Protein AF-A0A7Y5R3C1-F1 (afdb_monomer)

Mean predicted aligned error: 4.21 Å

Foldseek 3Di:
DPPLVVLVVLLVVLQVQLVVCVVVVVLVSSLVSLQSNLVSDDPLCSLPSLCVNLVSCVVVVVLVSSLVSLQSNLVSDQLQVSLVSLQVSLVSCVVVPVLVSSLVSLVSSCVSPVDPVSVVVSVCSVVVVD

Radius of gyration: 17.19 Å; Cα contacts (8 Å, |Δi|>4): 158; chains: 1; bounding box: 37×33×47 Å

Solvent-accessible surface area (backbone atoms only — not comparable to full-atom values): 6502 Å² total; per-residue (Å²): 136,62,69,66,60,52,36,54,52,49,26,53,51,23,49,52,48,15,54,52,24,49,77,70,66,40,54,68,62,16,39,52,25,33,52,57,19,24,73,45,42,55,87,76,48,32,24,62,45,25,48,58,44,14,54,52,24,51,76,70,67,38,57,71,59,14,50,54,25,40,51,51,22,27,73,53,42,57,44,68,57,19,15,54,44,27,36,53,49,14,54,54,29,46,78,71,70,37,53,70,60,13,49,56,24,38,50,56,8,38,76,42,35,79,44,68,70,56,50,53,53,47,49,37,62,74,70,65,72,120

Secondary structure (DSSP, 8-state):
--HHHHHHHHHHHHHHHHHHHHHTT-HHHHHHHHHHHHHTS-TTTTTTHHHHHHHHHHHTT-HHHHHHHHHHHHHHS-HHHHHHHHHHHHHHHHHTT-HHHHHHHHHHHHHH---HHHHHHHHHHHHT--

pLDDT: mean 93.84, std 9.75, range [47.16, 98.81]

Sequence (130 aa):
MDNNQNAIQNRQKYFWLGKKLEEENALLEAVEAYITYSEHLSESDQHIPHQWIADIFDNLGELEKSLIYLEKYAIGCSSPVAAEVYKKIGDKYLTISQTEKAILYYEKAIENNNSIGIKKKLEELKTGLL

Nearest PDB structures (foldseek):
  4wnd-assembly1_A  TM=5.957E-01  e=3.345E-02  Homo sapiens
  5a7d-assembly4_D  TM=7.166E-01  e=1.126E-01  Drosophila melanogaster
  2ho1-assembly1_A  TM=5.305E-01  e=2.017E-02  Pseudomonas aeruginosa PAO1
  4a1s-assembly1_B  TM=7.302E-01  e=2.287E-01  Drosophila melanogaster
  7dkh-assembly2_E  TM=5.967E-01  e=2.287E-01  Saccharomyces cerevisiae S288C

Structure (mmCIF, N/CA/C/O backbone):
data_AF-A0A7Y5R3C1-F1
#
_entry.id   AF-A0A7Y5R3C1-F1
#
loop_
_atom_site.group_PDB
_atom_site.id
_atom_site.type_symbol
_atom_site.label_atom_id
_atom_site.label_alt_id
_atom_site.label_comp_id
_atom_site.label_asym_id
_atom_site.label_entity_id
_atom_site.label_seq_id
_atom_site.pdbx_PDB_ins_code
_atom_site.Cartn_x
_atom_site.Cartn_y
_atom_site.Cartn_z
_atom_site.occupancy
_atom_site.B_iso_or_equiv
_atom_site.auth_seq_id
_atom_site.auth_comp_id
_atom_site.auth_asym_id
_atom_site.auth_atom_id
_atom_site.pdbx_PDB_model_num
ATOM 1 N N . MET A 1 1 ? 21.429 19.136 -24.865 1.00 47.16 1 MET A N 1
ATOM 2 C CA . MET A 1 1 ? 20.000 19.316 -24.506 1.00 47.16 1 MET A CA 1
ATOM 3 C C . MET A 1 1 ? 19.368 17.944 -24.224 1.00 47.16 1 MET A C 1
ATOM 5 O O . MET A 1 1 ? 18.197 17.735 -24.496 1.00 47.16 1 MET A O 1
ATOM 9 N N . ASP A 1 2 ? 20.127 17.015 -23.626 1.00 55.47 2 ASP A N 1
ATOM 10 C CA . ASP A 1 2 ? 19.883 15.569 -23.795 1.00 55.47 2 ASP A CA 1
ATOM 11 C C . ASP A 1 2 ? 19.319 14.850 -22.567 1.00 55.47 2 ASP A C 1
ATOM 13 O O . ASP A 1 2 ? 18.844 13.724 -22.671 1.00 55.47 2 ASP A O 1
ATOM 17 N N . ASN A 1 3 ? 19.334 15.480 -21.390 1.00 58.69 3 ASN A N 1
ATOM 18 C CA . ASN A 1 3 ? 18.998 14.764 -20.157 1.00 58.69 3 ASN A CA 1
ATOM 19 C C . ASN A 1 3 ? 17.485 14.512 -20.005 1.00 58.69 3 ASN A C 1
ATOM 21 O O . ASN A 1 3 ? 17.063 13.468 -19.520 1.00 58.69 3 ASN A O 1
ATOM 25 N N . ASN A 1 4 ? 16.654 15.447 -20.481 1.00 60.12 4 ASN A N 1
ATOM 26 C CA . ASN A 1 4 ? 15.200 15.369 -20.316 1.00 60.12 4 ASN A CA 1
ATOM 27 C C . ASN A 1 4 ? 14.545 14.385 -21.308 1.00 60.12 4 ASN A C 1
ATOM 29 O O . ASN A 1 4 ? 13.604 13.675 -20.968 1.00 60.12 4 ASN A O 1
ATOM 33 N N . GLN A 1 5 ? 15.080 14.281 -22.530 1.00 61.78 5 GLN A N 1
ATOM 34 C CA . GLN A 1 5 ? 14.576 13.345 -23.540 1.00 61.78 5 GLN A CA 1
ATOM 35 C C . GLN A 1 5 ? 14.899 11.887 -23.174 1.00 61.78 5 GLN A C 1
ATOM 37 O O . GLN A 1 5 ? 14.034 11.022 -23.311 1.00 61.78 5 GLN A O 1
ATOM 42 N N . ASN A 1 6 ? 16.090 11.633 -22.618 1.00 72.06 6 ASN A N 1
ATOM 43 C CA . ASN A 1 6 ? 16.478 10.313 -22.114 1.00 72.06 6 ASN A CA 1
ATOM 44 C C . ASN A 1 6 ? 15.639 9.885 -20.900 1.00 72.06 6 ASN A C 1
ATOM 46 O O . ASN A 1 6 ? 15.208 8.735 -20.835 1.00 72.06 6 ASN A O 1
ATOM 50 N N . ALA A 1 7 ? 15.342 10.806 -19.976 1.00 71.62 7 ALA A N 1
ATOM 51 C CA . ALA A 1 7 ? 14.482 10.522 -18.826 1.00 71.62 7 ALA A CA 1
ATOM 52 C C . ALA A 1 7 ? 13.054 10.130 -19.252 1.00 71.62 7 ALA A C 1
ATOM 54 O O . ALA A 1 7 ? 12.527 9.116 -18.795 1.00 71.62 7 ALA A O 1
ATOM 55 N N . ILE A 1 8 ? 12.453 10.871 -20.193 1.00 78.31 8 ILE A N 1
ATOM 56 C CA . ILE A 1 8 ? 11.109 10.572 -20.721 1.00 78.31 8 ILE A CA 1
ATOM 57 C C . ILE A 1 8 ? 11.083 9.223 -21.455 1.00 78.31 8 ILE A C 1
ATOM 59 O O . ILE A 1 8 ? 10.154 8.434 -21.260 1.00 78.31 8 ILE A O 1
ATOM 63 N N . GLN A 1 9 ? 12.093 8.935 -22.280 1.00 82.19 9 GLN A N 1
ATOM 64 C CA . GLN A 1 9 ? 12.190 7.663 -23.002 1.00 82.19 9 GLN A CA 1
ATOM 65 C C . GLN A 1 9 ? 12.367 6.477 -22.048 1.00 82.19 9 GLN A C 1
ATOM 67 O O . GLN A 1 9 ? 11.671 5.470 -22.191 1.00 82.19 9 GLN A O 1
ATOM 72 N N . ASN A 1 10 ? 13.235 6.604 -21.041 1.00 83.31 10 ASN A N 1
ATOM 73 C CA . ASN A 1 10 ? 13.438 5.560 -20.037 1.00 83.31 10 ASN A CA 1
ATOM 74 C C . ASN A 1 10 ? 12.174 5.321 -19.210 1.00 83.31 10 ASN A C 1
ATOM 76 O O . ASN A 1 10 ? 11.774 4.171 -19.037 1.00 83.31 10 ASN A O 1
ATOM 80 N N . ARG A 1 11 ? 11.493 6.389 -18.778 1.00 89.00 11 ARG A N 1
ATOM 81 C CA . ARG A 1 11 ? 10.196 6.301 -18.099 1.00 89.00 11 ARG A CA 1
ATOM 82 C C . ARG A 1 11 ? 9.210 5.448 -18.910 1.00 89.00 11 ARG A C 1
ATOM 84 O O . ARG A 1 11 ? 8.658 4.477 -18.401 1.00 89.00 11 ARG A O 1
ATOM 91 N N . GLN A 1 12 ? 8.986 5.787 -20.178 1.00 91.00 12 GLN A N 1
ATOM 92 C CA . GLN A 1 12 ? 8.038 5.044 -21.018 1.00 91.00 12 GLN A CA 1
ATOM 93 C C . GLN A 1 12 ? 8.475 3.590 -21.221 1.00 91.00 12 GLN A C 1
ATOM 95 O O . GLN A 1 12 ? 7.654 2.682 -21.113 1.00 91.00 12 GLN A O 1
ATOM 100 N N . LYS A 1 13 ? 9.769 3.362 -21.464 1.00 95.00 13 LYS A N 1
ATOM 101 C CA . LYS A 1 13 ? 10.342 2.025 -21.639 1.00 95.00 13 LYS A CA 1
ATOM 102 C C . LYS A 1 13 ? 10.047 1.117 -20.443 1.00 95.00 13 LYS A C 1
ATOM 104 O O . LYS A 1 13 ? 9.548 0.014 -20.645 1.00 95.00 13 LYS A O 1
ATOM 109 N N . TYR A 1 14 ? 10.341 1.563 -19.221 1.00 96.75 14 TYR A N 1
ATOM 110 C CA . TYR A 1 14 ? 10.171 0.730 -18.026 1.00 96.75 14 TYR A CA 1
ATOM 111 C C . TYR A 1 14 ? 8.704 0.534 -17.637 1.00 96.75 14 TYR A C 1
ATOM 113 O O . TYR A 1 14 ? 8.340 -0.554 -17.198 1.00 96.75 14 TYR A O 1
ATOM 121 N N . PHE A 1 15 ? 7.840 1.523 -17.889 1.00 97.12 15 PHE A N 1
ATOM 122 C CA . PHE A 1 15 ? 6.394 1.347 -17.737 1.00 97.12 15 PHE A CA 1
ATOM 123 C C . PHE A 1 15 ? 5.862 0.202 -18.612 1.00 97.12 15 PHE A C 1
ATOM 125 O O . PHE A 1 15 ? 5.192 -0.705 -18.115 1.00 97.12 15 PHE A O 1
ATOM 132 N N . TRP A 1 16 ? 6.189 0.225 -19.909 1.00 97.75 16 TRP A N 1
ATOM 133 C CA . TRP A 1 16 ? 5.733 -0.800 -20.848 1.00 97.75 16 TRP A CA 1
ATOM 134 C C . TRP A 1 16 ? 6.391 -2.155 -20.602 1.00 97.75 16 TRP A C 1
ATOM 136 O O . TRP A 1 16 ? 5.729 -3.178 -20.753 1.00 97.75 16 TRP A O 1
ATOM 146 N N . LEU A 1 17 ? 7.658 -2.173 -20.178 1.00 98.12 17 LEU A N 1
ATOM 147 C CA . LEU A 1 17 ? 8.327 -3.404 -19.766 1.00 98.12 17 LEU A CA 1
ATOM 148 C C . LEU A 1 17 ? 7.595 -4.063 -18.591 1.00 98.12 17 LEU A C 1
ATOM 150 O O . LEU A 1 17 ? 7.260 -5.238 -18.688 1.00 98.12 17 LEU A O 1
ATOM 154 N N . GLY A 1 18 ? 7.288 -3.310 -17.530 1.00 98.19 18 GLY A 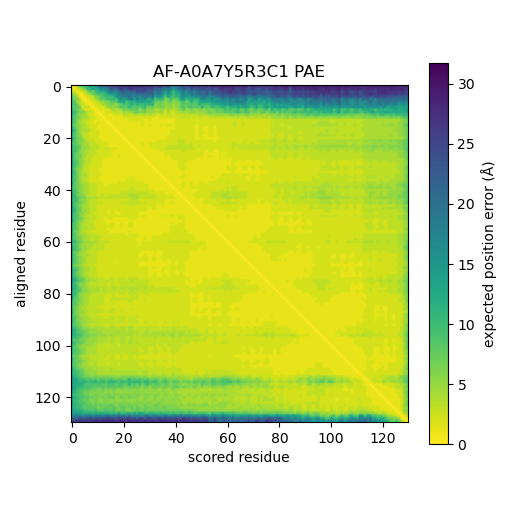N 1
ATOM 155 C CA . GLY A 1 18 ? 6.554 -3.843 -16.381 1.00 98.19 18 GLY A CA 1
ATOM 156 C C . GLY A 1 18 ? 5.180 -4.384 -16.773 1.00 98.19 18 GLY A C 1
ATOM 157 O O . GLY A 1 18 ? 4.819 -5.487 -16.379 1.00 98.19 18 GLY A O 1
ATOM 158 N N . LYS A 1 19 ? 4.441 -3.659 -17.628 1.00 98.12 19 LYS A N 1
ATOM 159 C CA . LYS A 1 19 ? 3.123 -4.109 -18.105 1.00 98.12 19 LYS A CA 1
ATOM 160 C C . LYS A 1 19 ? 3.188 -5.397 -18.918 1.00 98.12 19 LYS A C 1
ATOM 162 O O . LYS A 1 19 ? 2.391 -6.297 -18.685 1.00 98.12 19 LYS A O 1
ATOM 167 N N . LYS A 1 20 ? 4.168 -5.511 -19.811 1.00 98.44 20 LYS A N 1
ATOM 168 C CA . LYS A 1 20 ? 4.402 -6.739 -20.570 1.00 98.44 20 LYS A CA 1
ATOM 169 C C . LYS A 1 20 ? 4.754 -7.917 -19.650 1.00 98.44 20 LYS A C 1
ATOM 171 O O . LYS A 1 20 ? 4.254 -9.016 -19.847 1.00 98.44 20 LYS A O 1
ATOM 176 N N . LEU A 1 21 ? 5.591 -7.691 -18.638 1.00 98.56 21 LEU A N 1
ATOM 177 C CA . LEU A 1 21 ? 5.978 -8.730 -17.680 1.00 98.56 21 LEU A CA 1
ATOM 178 C C . LEU A 1 21 ? 4.796 -9.181 -16.805 1.00 98.56 21 LEU A C 1
ATOM 180 O O . LEU A 1 21 ? 4.674 -10.373 -16.542 1.00 98.56 21 LEU A O 1
ATOM 184 N N . GLU A 1 22 ? 3.887 -8.274 -16.416 1.00 97.31 22 GLU A N 1
ATOM 185 C CA . GLU A 1 22 ? 2.611 -8.652 -15.781 1.00 97.31 22 GLU A CA 1
ATOM 186 C C . GLU A 1 22 ? 1.776 -9.570 -16.694 1.00 97.31 22 GLU A C 1
ATOM 188 O O . GLU A 1 22 ? 1.280 -10.597 -16.232 1.00 97.31 22 GLU A O 1
ATOM 193 N N . GLU A 1 23 ? 1.644 -9.237 -17.985 1.00 97.38 23 GLU A N 1
ATOM 194 C CA . GLU A 1 23 ? 0.915 -10.059 -18.969 1.00 97.3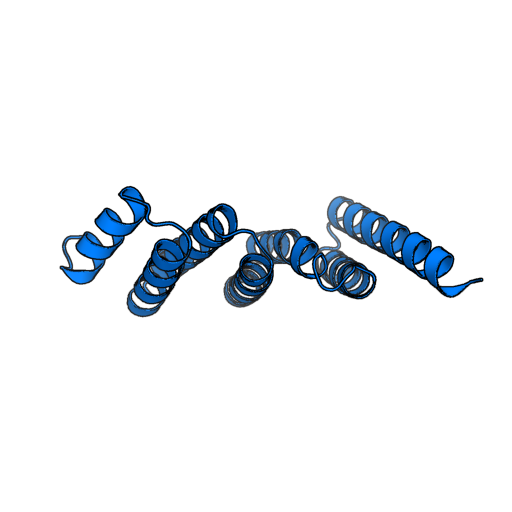8 23 GLU A CA 1
ATOM 195 C C . GLU A 1 23 ? 1.542 -11.452 -19.145 1.00 97.38 23 GLU A C 1
ATOM 197 O O . GLU A 1 23 ? 0.833 -12.444 -19.314 1.00 97.38 23 GLU A O 1
ATOM 202 N N . GLU A 1 24 ? 2.870 -11.535 -19.066 1.00 97.94 24 GLU A N 1
ATOM 203 C CA . GLU A 1 24 ? 3.643 -12.782 -19.112 1.00 97.94 24 GLU A CA 1
ATOM 204 C C . GLU A 1 24 ? 3.691 -13.512 -17.752 1.00 97.94 24 GLU A C 1
ATOM 206 O O . GLU A 1 24 ? 4.291 -14.583 -17.649 1.00 97.94 24 GLU A O 1
ATOM 211 N N . ASN A 1 25 ? 3.047 -12.967 -16.712 1.00 96.81 25 ASN A N 1
ATOM 212 C CA . ASN A 1 25 ? 3.068 -13.459 -15.329 1.00 96.81 25 ASN A CA 1
ATOM 213 C C . ASN A 1 25 ? 4.486 -13.547 -14.710 1.00 96.81 25 ASN A C 1
ATOM 215 O O . ASN A 1 25 ? 4.712 -14.266 -13.735 1.00 96.81 25 ASN A O 1
ATOM 219 N N . ALA A 1 26 ? 5.441 -12.783 -15.244 1.00 98.31 26 ALA A N 1
ATOM 220 C CA . ALA A 1 26 ? 6.785 -12.580 -14.705 1.00 98.31 26 ALA A CA 1
ATOM 221 C C . ALA A 1 26 ? 6.748 -11.477 -13.630 1.00 98.31 26 ALA A C 1
ATOM 223 O O . ALA A 1 26 ? 7.204 -10.348 -13.818 1.00 98.31 26 ALA A O 1
ATOM 224 N N . LEU A 1 27 ? 6.075 -11.782 -12.516 1.00 98.06 27 LEU A N 1
ATOM 225 C CA . LEU A 1 27 ? 5.637 -10.782 -11.540 1.00 98.06 27 LEU A CA 1
ATOM 226 C C . LEU A 1 27 ? 6.789 -10.089 -10.797 1.00 98.06 27 LEU A C 1
ATOM 228 O O . LEU A 1 27 ? 6.692 -8.896 -10.516 1.00 98.06 27 LEU A O 1
ATOM 232 N N . LEU A 1 28 ? 7.877 -10.793 -10.475 1.00 98.12 28 LEU A N 1
ATOM 233 C CA . LEU A 1 28 ? 9.006 -10.184 -9.759 1.00 98.12 28 LEU A CA 1
ATOM 234 C C . LEU A 1 28 ? 9.819 -9.272 -10.682 1.00 98.12 28 LEU A C 1
ATOM 236 O O . LEU A 1 28 ? 10.197 -8.170 -10.291 1.00 98.12 28 LEU A O 1
ATOM 240 N N . GLU A 1 29 ? 9.999 -9.682 -11.930 1.00 98.50 29 GLU A N 1
ATOM 241 C CA . GLU A 1 29 ? 10.619 -8.880 -12.976 1.00 98.50 29 GLU A CA 1
ATOM 242 C C . GLU A 1 29 ? 9.764 -7.640 -13.290 1.00 98.50 29 GLU A C 1
ATOM 244 O O . GLU A 1 29 ? 10.296 -6.551 -13.520 1.00 98.50 29 GLU A O 1
ATOM 249 N N . ALA A 1 30 ? 8.431 -7.765 -13.250 1.00 98.62 30 ALA A N 1
ATOM 250 C CA . ALA A 1 30 ? 7.528 -6.623 -13.367 1.00 98.62 30 ALA A CA 1
ATOM 251 C C . ALA A 1 30 ? 7.735 -5.620 -12.220 1.00 98.62 30 ALA A C 1
ATOM 253 O O . ALA A 1 30 ? 7.792 -4.412 -12.464 1.00 98.62 30 ALA A O 1
ATOM 254 N N . VAL A 1 31 ? 7.915 -6.101 -10.982 1.00 98.62 31 VAL A N 1
ATOM 255 C CA . VAL A 1 31 ? 8.249 -5.247 -9.828 1.00 98.62 31 VAL A CA 1
ATOM 256 C C . VAL A 1 31 ? 9.566 -4.508 -10.052 1.00 98.62 31 VAL A C 1
ATOM 258 O O . VAL A 1 31 ? 9.609 -3.295 -9.842 1.00 98.62 31 VAL A O 1
ATOM 261 N N . GLU A 1 32 ? 10.615 -5.187 -10.519 1.00 98.44 32 GLU A N 1
ATOM 262 C CA . GLU A 1 32 ? 11.897 -4.544 -10.842 1.00 98.44 32 GLU A CA 1
ATOM 263 C C . GLU A 1 32 ? 11.720 -3.438 -11.890 1.00 98.44 32 GLU A C 1
ATOM 265 O O . GLU A 1 32 ? 12.175 -2.309 -11.689 1.00 98.44 32 GLU A O 1
ATOM 270 N N . ALA A 1 33 ? 10.976 -3.712 -12.965 1.00 98.31 33 ALA A N 1
ATOM 271 C CA . ALA A 1 33 ? 10.680 -2.718 -13.990 1.00 98.31 33 ALA A CA 1
ATOM 272 C C . ALA A 1 33 ? 9.902 -1.513 -13.432 1.00 98.31 33 ALA A C 1
ATOM 274 O O . ALA A 1 33 ? 10.194 -0.374 -13.804 1.00 98.31 33 ALA A O 1
ATOM 275 N N . TYR A 1 34 ? 8.951 -1.720 -12.516 1.00 98.50 34 TYR A N 1
ATOM 276 C CA . TYR A 1 34 ? 8.212 -0.625 -11.880 1.00 98.50 34 TYR A CA 1
ATOM 277 C C . TYR A 1 34 ? 9.041 0.191 -10.888 1.00 98.50 34 TYR A C 1
ATOM 279 O O . TYR A 1 34 ? 8.838 1.404 -10.794 1.00 98.50 34 TYR A O 1
ATOM 287 N N . ILE A 1 35 ? 9.999 -0.429 -10.199 1.00 98.06 35 ILE A N 1
ATOM 288 C CA . ILE A 1 35 ? 10.973 0.289 -9.368 1.00 98.06 35 ILE A CA 1
ATOM 289 C C . ILE A 1 35 ? 11.852 1.169 -10.257 1.00 98.06 35 ILE A C 1
ATOM 291 O O . ILE A 1 35 ? 11.952 2.370 -10.019 1.00 98.06 35 ILE A O 1
ATOM 295 N N . THR A 1 36 ? 12.406 0.630 -11.344 1.00 96.69 36 THR A N 1
ATOM 296 C CA . THR A 1 36 ? 13.210 1.448 -12.264 1.00 96.69 36 THR A CA 1
ATOM 297 C C . THR A 1 36 ? 12.370 2.531 -12.945 1.00 96.69 36 THR A C 1
ATOM 299 O O . THR A 1 36 ? 12.844 3.648 -13.145 1.00 96.69 36 THR A O 1
ATOM 302 N N . TYR A 1 37 ? 11.102 2.255 -13.269 1.00 96.56 37 TYR A N 1
ATOM 303 C CA . TYR A 1 37 ? 10.162 3.272 -13.749 1.00 96.56 37 TYR A CA 1
ATOM 304 C C . TYR A 1 37 ? 10.004 4.409 -12.733 1.00 96.56 37 TYR A C 1
ATOM 306 O O . TYR A 1 37 ? 10.116 5.569 -13.124 1.00 96.56 37 TYR A O 1
ATOM 314 N N . SER A 1 38 ? 9.811 4.085 -11.449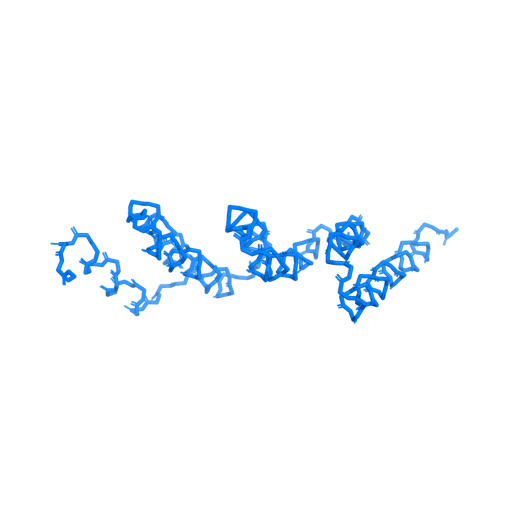 1.00 95.94 38 SER A N 1
ATOM 315 C CA . SER A 1 38 ? 9.717 5.049 -10.344 1.00 95.94 38 SER A CA 1
ATOM 316 C C . SER A 1 38 ? 10.930 5.976 -10.264 1.00 95.94 38 SER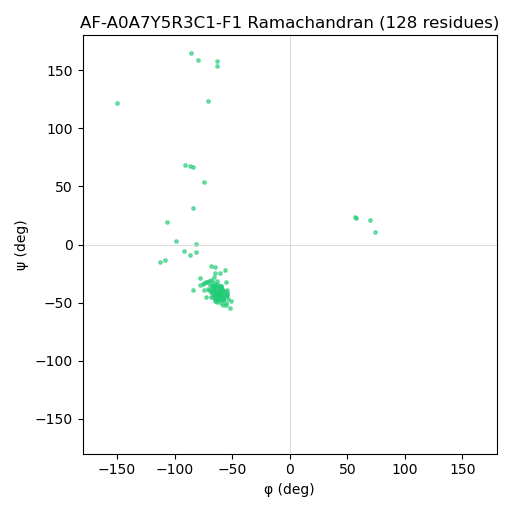 A C 1
ATOM 318 O O . SER A 1 38 ? 10.760 7.179 -10.099 1.00 95.94 38 SER A O 1
ATOM 320 N N . GLU A 1 39 ? 12.144 5.445 -10.410 1.00 94.19 39 GLU A N 1
ATOM 321 C CA . GLU A 1 39 ? 13.398 6.219 -10.355 1.00 94.19 39 GLU A CA 1
ATOM 322 C C . GLU A 1 39 ? 13.539 7.243 -11.494 1.00 94.19 39 GLU A C 1
ATOM 324 O O . GLU A 1 39 ? 14.321 8.186 -11.393 1.00 94.19 39 GLU A O 1
ATOM 329 N N . HIS A 1 40 ? 12.781 7.071 -12.581 1.00 93.25 40 HIS A N 1
ATOM 330 C CA . HIS A 1 40 ? 12.757 7.987 -13.725 1.00 93.25 40 HIS A CA 1
ATOM 331 C C . HIS A 1 40 ? 11.570 8.965 -13.693 1.00 93.25 40 HIS A C 1
ATOM 333 O O . HIS A 1 40 ? 11.380 9.730 -14.644 1.00 93.25 40 HIS A O 1
ATOM 339 N N . LEU A 1 41 ? 10.748 8.934 -12.640 1.00 92.44 41 LEU A N 1
ATOM 340 C CA . LEU A 1 41 ? 9.681 9.907 -12.409 1.00 92.44 41 LEU A CA 1
ATOM 341 C C . LEU A 1 41 ? 10.207 11.143 -11.672 1.00 92.44 41 LEU A C 1
ATOM 343 O O . LEU A 1 41 ? 11.290 11.137 -11.092 1.00 92.44 41 LEU A O 1
ATOM 347 N N . SER A 1 42 ? 9.422 12.223 -11.687 1.00 92.94 42 SER A N 1
ATOM 348 C CA . SER A 1 42 ? 9.649 13.337 -10.768 1.00 92.94 42 SER A CA 1
ATOM 349 C C . SER A 1 42 ? 9.455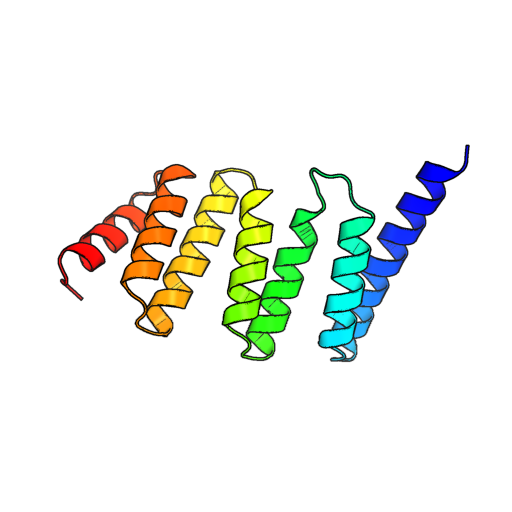 12.878 -9.322 1.00 92.94 42 SER A C 1
ATOM 351 O O . SER A 1 42 ? 8.719 11.929 -9.049 1.00 92.94 42 SER A O 1
ATOM 353 N N . GLU A 1 43 ? 10.046 13.604 -8.373 1.00 92.06 43 GLU A N 1
ATOM 354 C CA . GLU A 1 43 ? 9.882 13.319 -6.940 1.00 92.06 43 GLU A CA 1
ATOM 355 C C . GLU A 1 43 ? 8.409 13.300 -6.501 1.00 92.06 43 GLU A C 1
ATOM 357 O O . GLU A 1 43 ? 8.037 12.518 -5.628 1.00 92.06 43 GLU A O 1
ATOM 362 N N . SER A 1 44 ? 7.561 14.118 -7.139 1.00 93.44 44 SER A N 1
ATOM 363 C CA . SER A 1 44 ? 6.113 14.133 -6.903 1.00 93.44 44 SER A CA 1
ATOM 364 C C . SER A 1 44 ? 5.422 12.844 -7.339 1.00 93.44 44 SER A C 1
ATOM 366 O O . SER A 1 44 ? 4.408 12.477 -6.758 1.00 93.44 44 SER A O 1
ATOM 368 N N . ASP A 1 45 ? 5.965 12.143 -8.334 1.00 95.12 45 ASP A N 1
ATOM 369 C CA . ASP A 1 45 ? 5.276 11.075 -9.060 1.00 95.12 45 ASP A CA 1
ATOM 370 C C . ASP A 1 45 ? 5.892 9.696 -8.791 1.00 95.12 45 ASP A C 1
ATOM 372 O O . ASP A 1 45 ? 5.246 8.682 -9.046 1.00 95.12 45 ASP A O 1
ATOM 376 N N . GLN A 1 46 ? 7.101 9.622 -8.221 1.00 96.25 46 GLN A N 1
ATOM 377 C CA . GLN A 1 46 ? 7.788 8.359 -7.907 1.00 96.25 46 GLN A CA 1
ATOM 378 C C . GLN A 1 46 ? 6.966 7.421 -7.001 1.00 96.25 46 GLN A C 1
ATOM 380 O O . GLN A 1 46 ? 7.148 6.211 -7.003 1.00 96.25 46 GLN A O 1
ATOM 385 N N . HIS A 1 47 ? 6.004 7.943 -6.240 1.00 97.56 47 HIS A N 1
ATOM 386 C CA . HIS A 1 47 ? 5.121 7.109 -5.427 1.00 97.56 47 HIS A CA 1
ATOM 387 C C . HIS A 1 47 ? 4.156 6.261 -6.278 1.00 97.56 47 HIS A C 1
ATOM 389 O O . HIS A 1 47 ? 3.823 5.149 -5.881 1.00 97.56 47 HIS A O 1
ATOM 395 N N . ILE A 1 48 ? 3.741 6.732 -7.461 1.00 97.31 48 ILE A N 1
ATOM 396 C CA . ILE A 1 48 ? 2.669 6.138 -8.285 1.00 97.31 48 ILE A CA 1
ATOM 397 C C . ILE A 1 48 ? 2.840 4.626 -8.525 1.00 97.31 48 ILE A C 1
ATOM 399 O O . ILE A 1 48 ? 1.882 3.884 -8.302 1.00 97.31 48 ILE A O 1
ATOM 403 N N . PRO A 1 49 ? 4.022 4.118 -8.929 1.00 98.25 49 PRO A N 1
ATOM 404 C CA . PRO A 1 49 ? 4.177 2.704 -9.280 1.00 98.25 49 PRO A CA 1
ATOM 405 C C . PRO A 1 49 ? 4.045 1.769 -8.077 1.00 98.25 49 PRO A C 1
ATOM 407 O O . PRO A 1 49 ? 3.796 0.577 -8.241 1.00 98.25 49 PRO A O 1
ATOM 410 N N . HIS A 1 50 ? 4.191 2.300 -6.861 1.00 98.69 50 HIS A N 1
ATOM 411 C CA . HIS A 1 50 ? 4.146 1.511 -5.640 1.00 98.69 50 HIS A CA 1
ATOM 412 C C . HIS A 1 50 ? 2.761 0.893 -5.406 1.00 98.69 50 HIS A C 1
ATOM 414 O O . HIS A 1 50 ? 2.679 -0.170 -4.798 1.00 98.69 50 HIS A O 1
ATOM 420 N N . GLN A 1 51 ? 1.688 1.477 -5.954 1.00 98.44 51 GLN A N 1
ATOM 421 C CA . GLN A 1 51 ? 0.373 0.836 -5.943 1.00 98.44 51 GLN A CA 1
ATOM 422 C C . GLN A 1 51 ? 0.376 -0.479 -6.741 1.00 98.44 51 GLN A C 1
ATOM 424 O O . GLN A 1 51 ? -0.088 -1.495 -6.232 1.00 98.44 51 GLN A O 1
ATOM 429 N N . TRP A 1 52 ? 0.936 -0.485 -7.956 1.00 98.56 52 TRP A N 1
ATOM 430 C CA . TRP A 1 52 ? 1.003 -1.695 -8.788 1.00 98.56 52 TRP A CA 1
ATOM 431 C C . TRP A 1 52 ? 1.896 -2.759 -8.157 1.00 98.56 52 TRP A C 1
ATOM 433 O O . TRP A 1 52 ? 1.540 -3.932 -8.127 1.00 98.56 52 TRP A O 1
ATOM 443 N N . ILE A 1 53 ? 3.027 -2.343 -7.580 1.00 98.81 53 ILE A N 1
ATOM 444 C CA . ILE A 1 53 ? 3.930 -3.254 -6.871 1.00 98.81 53 ILE A CA 1
ATOM 445 C C . ILE A 1 53 ? 3.226 -3.894 -5.665 1.00 98.81 53 ILE A C 1
ATOM 447 O O . ILE A 1 53 ? 3.368 -5.094 -5.431 1.00 98.81 53 ILE A O 1
ATOM 451 N N . ALA A 1 54 ? 2.444 -3.120 -4.908 1.00 98.69 54 ALA A N 1
ATOM 452 C CA . ALA A 1 54 ? 1.664 -3.661 -3.803 1.00 98.69 54 ALA A CA 1
ATOM 453 C C . ALA A 1 54 ? 0.623 -4.688 -4.267 1.00 98.69 54 ALA A C 1
ATOM 455 O O . ALA A 1 54 ? 0.507 -5.748 -3.654 1.00 98.69 54 ALA A O 1
ATOM 456 N N . ASP A 1 55 ? -0.092 -4.404 -5.357 1.00 98.38 55 ASP A N 1
ATOM 457 C CA . ASP A 1 55 ? -1.079 -5.329 -5.920 1.00 98.38 55 ASP A CA 1
ATOM 458 C C . ASP A 1 55 ? -0.410 -6.621 -6.444 1.00 98.38 55 ASP A C 1
ATOM 460 O O . ASP A 1 55 ? -0.946 -7.714 -6.263 1.00 98.38 55 ASP A O 1
ATOM 464 N N . ILE A 1 56 ? 0.808 -6.541 -6.996 1.00 98.69 56 ILE A N 1
ATOM 465 C CA . ILE A 1 56 ? 1.604 -7.730 -7.346 1.00 98.69 56 ILE A CA 1
ATOM 466 C C . ILE A 1 56 ? 1.943 -8.558 -6.100 1.00 98.69 56 ILE A C 1
ATOM 468 O O . ILE A 1 56 ? 1.765 -9.776 -6.102 1.00 98.69 56 ILE A O 1
ATOM 472 N N . PHE A 1 57 ? 2.416 -7.929 -5.023 1.00 98.75 57 PHE A N 1
ATOM 473 C CA . PHE A 1 57 ? 2.723 -8.661 -3.792 1.00 98.75 57 PHE A CA 1
ATOM 474 C C . PHE A 1 57 ? 1.475 -9.237 -3.118 1.00 98.75 57 PHE A C 1
ATOM 476 O O . PHE A 1 57 ? 1.555 -10.325 -2.552 1.00 98.75 57 PHE A O 1
ATOM 483 N N . ASP A 1 58 ? 0.323 -8.575 -3.234 1.00 97.88 58 ASP A N 1
ATOM 484 C CA . ASP A 1 58 ? -0.965 -9.153 -2.842 1.00 97.88 58 ASP A CA 1
ATOM 485 C C . ASP A 1 58 ? -1.260 -10.436 -3.628 1.00 97.88 58 ASP A C 1
ATOM 487 O O . ASP A 1 58 ? -1.591 -11.456 -3.021 1.00 97.88 58 ASP A O 1
ATOM 491 N N . ASN A 1 59 ? -1.070 -10.420 -4.951 1.00 97.19 59 ASN A N 1
ATOM 492 C CA . ASN A 1 59 ? -1.271 -11.596 -5.806 1.00 97.19 59 ASN A CA 1
ATOM 493 C C . ASN A 1 59 ? -0.308 -12.745 -5.471 1.00 97.19 59 ASN A C 1
ATOM 495 O O . ASN A 1 59 ? -0.666 -13.913 -5.608 1.00 97.19 59 ASN A O 1
ATOM 499 N N . LEU A 1 60 ? 0.901 -12.421 -5.009 1.00 97.75 60 LEU A N 1
ATOM 500 C CA . LEU A 1 60 ? 1.905 -13.392 -4.570 1.00 97.75 60 LEU A CA 1
ATOM 501 C C . LEU A 1 60 ? 1.688 -13.893 -3.129 1.00 97.75 60 LEU A C 1
ATOM 503 O O . LEU A 1 60 ? 2.409 -14.784 -2.687 1.00 97.75 60 LEU A O 1
ATOM 507 N N . GLY A 1 61 ? 0.728 -13.337 -2.379 1.00 96.94 61 GLY A N 1
ATOM 508 C CA . GLY A 1 61 ? 0.522 -13.654 -0.958 1.00 96.94 61 GLY A CA 1
ATOM 509 C C . GLY A 1 61 ? 1.571 -13.048 -0.014 1.00 96.94 61 GLY A C 1
ATOM 510 O O . GLY A 1 61 ? 1.611 -13.368 1.174 1.00 96.94 61 GLY A O 1
ATOM 511 N N . GLU A 1 62 ? 2.406 -12.141 -0.514 1.00 98.25 62 GLU A N 1
ATOM 512 C CA . GLU A 1 62 ? 3.511 -11.495 0.196 1.00 98.25 62 GLU A CA 1
ATOM 513 C C . GLU A 1 62 ? 3.014 -10.246 0.943 1.00 98.25 62 GLU A C 1
ATOM 515 O O . GLU A 1 62 ? 3.348 -9.101 0.615 1.00 98.25 62 GLU A O 1
ATOM 520 N N . LEU A 1 63 ? 2.183 -10.470 1.965 1.00 96.94 63 LEU A N 1
ATOM 521 C CA . LEU A 1 63 ? 1.460 -9.413 2.677 1.00 96.94 63 LEU A CA 1
ATOM 522 C C . LEU A 1 63 ? 2.372 -8.300 3.219 1.00 96.94 63 LEU A C 1
ATOM 524 O O . LEU A 1 63 ? 2.054 -7.122 3.072 1.00 96.94 63 LEU A O 1
ATOM 528 N N . GLU A 1 64 ? 3.504 -8.650 3.831 1.00 97.44 64 GLU A N 1
ATOM 529 C CA . GLU A 1 64 ? 4.428 -7.664 4.408 1.00 97.44 64 GLU A CA 1
ATOM 530 C C . GLU A 1 64 ? 5.010 -6.725 3.346 1.00 97.44 64 GLU A C 1
ATOM 532 O O . GLU A 1 64 ? 5.064 -5.512 3.553 1.00 97.44 64 GLU A O 1
ATOM 537 N N . LYS A 1 65 ? 5.383 -7.260 2.178 1.00 98.44 65 LYS A N 1
ATOM 538 C CA . LYS A 1 65 ? 5.888 -6.447 1.066 1.00 98.44 65 LYS A CA 1
ATOM 539 C C . LYS A 1 65 ? 4.786 -5.554 0.513 1.00 98.44 65 LYS A C 1
ATOM 541 O O . LYS A 1 65 ? 5.013 -4.360 0.341 1.00 98.44 65 LYS A O 1
ATOM 546 N N . SER A 1 66 ? 3.584 -6.091 0.310 1.00 98.69 66 SER A N 1
ATOM 547 C CA . SER A 1 66 ? 2.426 -5.298 -0.119 1.00 98.69 66 SER A CA 1
ATOM 548 C C . SER A 1 66 ? 2.174 -4.100 0.803 1.00 98.69 66 SER A C 1
ATOM 550 O O . SER A 1 66 ? 2.066 -2.968 0.331 1.00 98.69 66 SER A O 1
ATOM 552 N N . LEU A 1 67 ? 2.182 -4.317 2.123 1.00 98.69 67 LEU A N 1
ATOM 553 C CA . LEU A 1 67 ? 2.004 -3.257 3.120 1.00 98.69 67 LEU A CA 1
ATOM 554 C C . LEU A 1 67 ? 3.068 -2.153 2.999 1.00 98.69 67 LEU A C 1
ATOM 556 O O . LEU A 1 67 ? 2.717 -0.973 3.032 1.00 98.69 67 LEU A O 1
ATOM 560 N N . ILE A 1 68 ? 4.339 -2.518 2.794 1.00 98.50 68 ILE A N 1
ATOM 561 C CA . ILE A 1 68 ? 5.438 -1.556 2.591 1.00 98.50 68 ILE A CA 1
ATOM 562 C C . ILE A 1 68 ? 5.182 -0.682 1.355 1.00 98.50 68 ILE A C 1
ATOM 564 O O . ILE A 1 68 ? 5.354 0.537 1.405 1.00 98.50 68 ILE A O 1
ATOM 568 N N . TYR A 1 69 ? 4.774 -1.284 0.236 1.00 98.75 69 TYR A N 1
ATOM 569 C CA . TYR A 1 69 ? 4.547 -0.542 -1.005 1.00 98.75 69 TYR A CA 1
ATOM 570 C C . TYR A 1 69 ? 3.255 0.290 -0.969 1.00 98.75 69 TYR A C 1
ATOM 572 O O . TYR A 1 69 ? 3.254 1.410 -1.479 1.00 98.75 69 TYR A O 1
ATOM 580 N N . LEU A 1 70 ? 2.201 -0.166 -0.284 1.00 98.81 70 LEU A N 1
ATOM 581 C CA . LEU A 1 70 ? 1.023 0.670 -0.020 1.00 98.81 70 LEU A CA 1
ATOM 582 C C . LEU A 1 70 ? 1.376 1.905 0.813 1.00 98.81 70 LEU A C 1
ATOM 584 O O . LEU A 1 70 ? 0.882 2.989 0.514 1.00 98.81 70 LEU A O 1
ATOM 588 N N . GLU A 1 71 ? 2.235 1.778 1.828 1.00 98.50 71 GLU A N 1
ATOM 589 C CA . GLU A 1 71 ? 2.645 2.932 2.639 1.00 98.50 71 GLU A CA 1
ATOM 590 C C . GLU A 1 71 ? 3.460 3.935 1.810 1.00 98.50 71 GLU A C 1
ATOM 592 O O . GLU A 1 71 ? 3.172 5.132 1.834 1.00 98.50 71 GLU A O 1
ATOM 597 N N . LYS A 1 72 ? 4.402 3.457 0.987 1.00 98.31 72 LYS A N 1
ATOM 598 C CA . LYS A 1 72 ? 5.146 4.314 0.048 1.00 98.31 72 LYS A CA 1
ATOM 599 C C . LYS A 1 72 ? 4.231 5.027 -0.953 1.00 98.31 72 LYS A C 1
ATOM 601 O O . LYS A 1 72 ? 4.455 6.200 -1.245 1.00 98.31 72 LYS A O 1
ATOM 606 N N . TYR A 1 73 ? 3.195 4.349 -1.448 1.00 98.69 73 TYR A N 1
ATOM 607 C CA . TYR A 1 73 ? 2.186 4.964 -2.310 1.00 98.69 73 TYR A CA 1
ATOM 608 C C . TYR A 1 73 ? 1.403 6.057 -1.565 1.00 98.69 73 TYR A C 1
ATOM 610 O O . TYR A 1 73 ? 1.290 7.178 -2.062 1.00 98.69 73 TYR A O 1
ATOM 618 N N . ALA A 1 74 ? 0.926 5.769 -0.348 1.00 98.50 74 ALA A N 1
ATOM 619 C CA . ALA A 1 74 ? 0.138 6.703 0.459 1.00 98.50 74 ALA A CA 1
ATOM 620 C C . ALA A 1 74 ? 0.884 8.009 0.771 1.00 98.50 74 ALA A C 1
ATOM 622 O O . ALA A 1 74 ? 0.268 9.072 0.751 1.00 98.50 74 ALA A O 1
ATOM 623 N N . ILE A 1 75 ? 2.197 7.945 1.023 1.00 97.81 75 ILE A N 1
ATOM 624 C CA . ILE A 1 75 ? 3.027 9.116 1.361 1.00 97.81 75 ILE A CA 1
ATOM 625 C C . ILE A 1 75 ? 3.018 10.182 0.254 1.00 97.81 75 ILE A C 1
ATOM 627 O O . ILE A 1 75 ? 3.053 11.371 0.563 1.00 97.81 75 ILE A O 1
ATOM 631 N N . GLY A 1 76 ? 2.976 9.782 -1.020 1.00 97.00 76 GLY A N 1
ATOM 632 C CA . GLY A 1 76 ? 2.958 10.724 -2.148 1.00 97.00 76 GLY A CA 1
ATOM 633 C C . GLY A 1 76 ? 1.559 11.127 -2.623 1.00 97.00 76 GLY A C 1
ATOM 634 O O . GLY A 1 76 ? 1.430 11.987 -3.492 1.00 97.00 76 GLY A O 1
ATOM 635 N N . CYS A 1 77 ? 0.510 10.522 -2.065 1.00 98.19 77 CYS A N 1
ATOM 636 C CA . CYS A 1 77 ? -0.867 10.774 -2.467 1.00 98.19 77 CYS A CA 1
ATOM 637 C C . CYS A 1 77 ? -1.434 12.069 -1.870 1.00 98.19 77 CYS A C 1
ATOM 639 O O . CYS A 1 77 ? -1.016 12.548 -0.817 1.00 98.19 77 CYS A O 1
ATOM 641 N N . SER A 1 78 ? -2.482 12.602 -2.506 1.00 97.62 78 SER A N 1
ATOM 642 C CA . SER A 1 78 ? -3.318 13.633 -1.881 1.00 97.62 78 SER A CA 1
ATOM 643 C C . SER A 1 78 ? -4.016 13.080 -0.636 1.00 97.62 78 SER A C 1
ATOM 645 O O . SER A 1 78 ? -4.294 11.883 -0.559 1.00 97.62 78 SER A O 1
ATOM 647 N N . SER A 1 79 ? -4.358 13.943 0.324 1.00 97.31 79 SER A N 1
ATOM 648 C CA . SER A 1 79 ? -4.919 13.505 1.611 1.00 97.31 79 SER A CA 1
ATOM 649 C C . SER A 1 79 ? -6.164 12.603 1.480 1.00 97.31 79 SER A C 1
ATOM 651 O O . SER A 1 79 ? -6.215 11.577 2.156 1.00 97.31 79 SER A O 1
ATOM 653 N N . PRO A 1 80 ? -7.138 12.862 0.580 1.00 96.88 80 PRO A N 1
ATOM 654 C CA . PRO A 1 80 ? -8.259 11.939 0.389 1.00 96.88 80 PRO A CA 1
ATOM 655 C C . PRO A 1 80 ? -7.831 10.536 -0.062 1.00 96.88 80 PRO A C 1
ATOM 657 O O . PRO A 1 80 ? -8.345 9.552 0.463 1.00 96.88 80 PRO A O 1
ATOM 660 N N . VAL A 1 81 ? -6.869 10.440 -0.985 1.00 97.75 81 VAL A N 1
ATOM 661 C CA . VAL A 1 81 ? -6.372 9.155 -1.503 1.00 97.75 81 VAL A CA 1
ATOM 662 C C . VAL A 1 81 ? -5.511 8.451 -0.455 1.00 97.75 81 VAL A C 1
ATOM 664 O O . VAL A 1 81 ? -5.711 7.268 -0.187 1.00 97.75 81 VAL A O 1
ATOM 667 N N . ALA A 1 82 ? -4.606 9.176 0.206 1.00 98.44 82 ALA A N 1
ATOM 668 C CA . ALA A 1 82 ? -3.781 8.641 1.285 1.00 98.44 82 ALA A CA 1
ATOM 669 C C . ALA A 1 82 ? -4.645 8.035 2.402 1.00 98.44 82 ALA A C 1
ATOM 671 O O . ALA A 1 82 ? -4.346 6.948 2.894 1.00 98.44 82 ALA A O 1
ATOM 672 N N . ALA A 1 83 ? -5.763 8.679 2.752 1.00 98.31 83 ALA A N 1
ATOM 673 C CA . ALA A 1 83 ? -6.700 8.151 3.737 1.00 98.31 83 ALA A CA 1
ATOM 674 C C . ALA A 1 83 ? -7.306 6.798 3.331 1.00 98.31 83 ALA A C 1
ATOM 676 O O . ALA A 1 83 ? -7.393 5.888 4.156 1.00 98.31 83 ALA A O 1
ATOM 677 N N . GLU A 1 84 ? -7.698 6.631 2.068 1.00 98.12 84 GLU A N 1
ATOM 678 C CA . GLU A 1 84 ? -8.218 5.352 1.569 1.00 98.12 84 GLU A CA 1
ATOM 679 C C . GLU A 1 84 ? -7.151 4.254 1.585 1.00 98.12 84 GLU A C 1
ATOM 681 O O . GLU A 1 84 ? -7.439 3.115 1.968 1.00 98.12 84 GLU A O 1
ATOM 686 N N . VAL A 1 85 ? -5.909 4.596 1.238 1.00 98.56 85 VAL A N 1
ATOM 687 C CA . VAL A 1 85 ? -4.786 3.651 1.252 1.00 98.56 85 VAL A CA 1
ATOM 688 C C . VAL A 1 85 ? -4.427 3.245 2.683 1.00 98.56 85 VAL A C 1
ATOM 690 O O . VAL A 1 85 ? -4.303 2.052 2.963 1.00 98.56 85 VAL A O 1
ATOM 693 N N . TYR A 1 86 ? -4.341 4.189 3.623 1.00 98.75 86 TYR A N 1
ATOM 694 C CA . TYR A 1 86 ? -4.115 3.871 5.035 1.00 98.75 86 TYR A CA 1
ATOM 695 C C . TYR A 1 86 ? -5.259 3.044 5.628 1.00 98.75 86 TYR A C 1
ATOM 697 O O . TYR A 1 86 ? -5.005 2.108 6.386 1.00 98.75 86 TYR A O 1
ATOM 705 N N . LYS A 1 87 ? -6.508 3.283 5.209 1.00 98.38 87 LYS A N 1
ATOM 706 C CA . LYS A 1 87 ? -7.630 2.400 5.552 1.00 98.38 87 LYS A CA 1
ATOM 707 C C . LYS A 1 87 ? -7.413 0.980 5.015 1.00 98.38 87 LYS A C 1
ATOM 709 O O . LYS A 1 87 ? -7.577 0.034 5.778 1.00 98.38 87 LYS A O 1
ATOM 714 N N . LYS A 1 88 ? -7.006 0.818 3.743 1.00 98.31 88 LYS A N 1
ATOM 715 C CA . LYS A 1 88 ? -6.684 -0.495 3.132 1.00 98.31 88 LYS A CA 1
ATOM 716 C C . LYS A 1 88 ? -5.582 -1.215 3.918 1.00 98.31 88 LYS A C 1
ATOM 718 O O . LYS A 1 88 ? -5.674 -2.421 4.133 1.00 98.31 88 LYS A O 1
ATOM 723 N N . ILE A 1 89 ? -4.566 -0.488 4.380 1.00 98.69 89 ILE A N 1
ATOM 724 C CA . ILE A 1 89 ? -3.506 -1.035 5.238 1.00 98.69 89 ILE A CA 1
ATOM 725 C C . ILE A 1 89 ? -4.075 -1.490 6.593 1.00 98.69 89 ILE A C 1
ATOM 727 O O . ILE A 1 89 ? -3.793 -2.607 7.031 1.00 98.69 89 ILE A O 1
ATOM 731 N N . GLY A 1 90 ? -4.905 -0.667 7.239 1.00 98.19 90 GLY A N 1
ATOM 732 C CA . GLY A 1 90 ? -5.572 -1.024 8.493 1.00 98.19 90 GLY A CA 1
ATOM 733 C C . GLY A 1 90 ? -6.450 -2.272 8.357 1.00 98.19 90 GLY A C 1
ATOM 734 O O . GLY A 1 90 ? -6.374 -3.181 9.184 1.00 98.19 90 GLY A O 1
ATOM 735 N N . ASP A 1 91 ? -7.218 -2.364 7.268 1.00 97.50 91 ASP A N 1
ATOM 736 C CA . ASP A 1 91 ? -8.030 -3.537 6.929 1.00 97.50 91 ASP A CA 1
ATOM 737 C C . ASP A 1 91 ? -7.158 -4.797 6.811 1.00 97.50 91 ASP A C 1
ATOM 739 O O . ASP A 1 91 ? -7.470 -5.822 7.416 1.00 97.50 91 ASP A O 1
ATOM 743 N N . LYS A 1 92 ? -6.029 -4.718 6.097 1.00 98.06 92 LYS A N 1
ATOM 744 C CA . LYS A 1 92 ? -5.076 -5.830 5.961 1.00 98.06 92 LYS A CA 1
ATOM 745 C C . LYS A 1 92 ? -4.519 -6.294 7.306 1.00 98.06 92 LYS A C 1
AT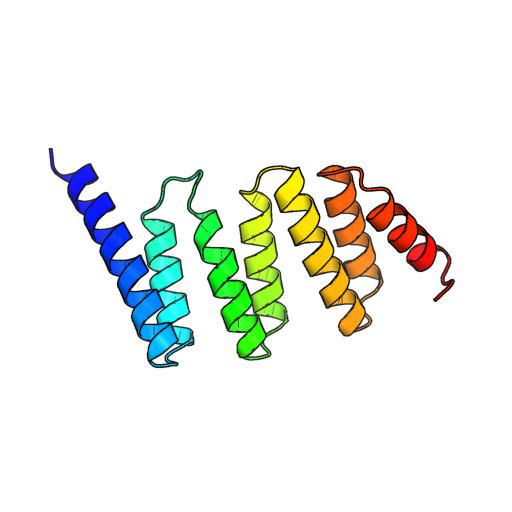OM 747 O O . LYS A 1 92 ? -4.488 -7.497 7.556 1.00 98.06 92 LYS A O 1
ATOM 752 N N . TYR A 1 93 ? -4.135 -5.384 8.200 1.00 98.25 93 TYR A N 1
ATOM 753 C CA . TYR A 1 93 ? -3.667 -5.776 9.533 1.00 98.25 93 TYR A CA 1
ATOM 754 C C . TYR A 1 93 ? -4.746 -6.482 10.366 1.00 98.25 93 TYR A C 1
ATOM 756 O O . TYR A 1 93 ? -4.419 -7.430 11.084 1.00 98.25 93 TYR A O 1
ATOM 764 N N . LEU A 1 94 ? -6.025 -6.109 10.223 1.00 95.94 94 LEU A N 1
ATOM 765 C CA . LEU A 1 94 ? -7.118 -6.856 10.859 1.00 95.94 94 LEU A CA 1
ATOM 766 C C . LEU A 1 94 ? -7.233 -8.284 10.329 1.00 95.94 94 LEU A C 1
ATOM 768 O O . LEU A 1 94 ? -7.480 -9.192 11.119 1.00 95.94 94 LEU A O 1
ATOM 772 N N . THR A 1 95 ? -7.024 -8.512 9.027 1.00 95.69 95 THR A N 1
ATOM 773 C CA . THR A 1 95 ? -7.114 -9.875 8.460 1.00 95.69 95 THR A CA 1
ATOM 774 C C . THR A 1 95 ? -6.113 -10.850 9.079 1.00 95.69 95 THR A C 1
ATOM 776 O O . THR A 1 95 ? -6.376 -12.048 9.125 1.00 95.69 95 THR A O 1
ATOM 779 N N . ILE A 1 96 ? -5.001 -10.339 9.617 1.00 95.94 96 ILE A N 1
ATOM 780 C CA . ILE A 1 96 ? -3.976 -11.122 10.320 1.00 95.94 96 ILE A CA 1
ATOM 781 C C . ILE A 1 96 ? -4.001 -10.918 11.840 1.00 95.94 96 ILE A C 1
ATOM 783 O O . ILE A 1 96 ? -3.012 -11.192 12.516 1.00 95.94 96 ILE A O 1
ATOM 787 N N . SER A 1 97 ? -5.120 -10.428 12.384 1.00 95.56 97 SER A N 1
ATOM 788 C CA . SER A 1 97 ? -5.332 -10.207 13.824 1.00 95.56 97 SER A CA 1
ATOM 789 C C . SER A 1 97 ? -4.303 -9.283 14.497 1.00 95.56 97 SER A C 1
ATOM 791 O O . SER A 1 97 ? -4.116 -9.344 15.708 1.00 95.56 97 SER A O 1
ATOM 793 N N . GLN A 1 98 ? -3.640 -8.401 13.739 1.00 97.06 98 GLN A N 1
ATOM 794 C CA . GLN A 1 98 ? -2.740 -7.375 14.282 1.00 97.06 98 GLN A CA 1
ATOM 795 C C . GLN A 1 98 ? -3.519 -6.082 14.547 1.00 97.06 98 GLN A C 1
ATOM 797 O O . GLN A 1 98 ? -3.346 -5.067 13.865 1.00 97.06 98 GLN A O 1
ATOM 802 N N . THR A 1 99 ? -4.412 -6.136 15.532 1.00 96.19 99 THR A N 1
ATOM 803 C CA . THR A 1 99 ? -5.372 -5.070 15.847 1.00 96.19 99 THR A CA 1
ATOM 804 C C . THR A 1 99 ? -4.698 -3.744 16.193 1.00 96.19 99 THR A C 1
ATOM 806 O O . THR A 1 99 ? -5.143 -2.697 15.728 1.00 96.19 99 THR A O 1
ATOM 809 N N . GLU A 1 100 ? -3.589 -3.758 16.931 1.00 96.56 100 GLU A N 1
ATOM 810 C CA . GLU A 1 100 ? -2.871 -2.539 17.324 1.00 96.56 100 GLU A CA 1
ATOM 811 C C . GLU A 1 100 ? -2.316 -1.799 16.102 1.00 96.56 100 GLU A C 1
ATOM 813 O O . GLU A 1 100 ? -2.416 -0.575 16.004 1.00 96.56 100 GLU A O 1
ATOM 818 N N . LYS A 1 101 ? -1.783 -2.540 15.122 1.00 97.44 101 LYS A N 1
ATOM 819 C CA . LYS A 1 101 ? -1.329 -1.942 13.860 1.00 97.44 101 LYS A CA 1
ATOM 820 C C . LYS A 1 101 ? -2.507 -1.458 13.027 1.00 97.44 101 LYS A C 1
ATOM 822 O O . LYS A 1 101 ? -2.424 -0.385 12.439 1.00 97.44 101 LYS A O 1
ATOM 827 N N . ALA A 1 102 ? -3.611 -2.199 12.998 1.00 97.94 102 ALA A N 1
ATOM 828 C CA . ALA A 1 102 ? -4.808 -1.748 12.302 1.00 97.94 102 ALA A CA 1
ATOM 829 C C . ALA A 1 102 ? -5.312 -0.401 12.843 1.00 97.94 102 ALA A C 1
ATOM 831 O O . ALA A 1 102 ? -5.557 0.515 12.060 1.00 97.94 102 ALA A O 1
ATOM 832 N N . ILE A 1 103 ? -5.392 -0.262 14.171 1.00 97.69 103 ILE A N 1
ATOM 833 C CA . ILE A 1 103 ? -5.755 0.981 14.867 1.00 97.69 103 ILE A CA 1
ATOM 834 C C . ILE A 1 103 ? -4.839 2.132 14.436 1.00 97.69 103 ILE A C 1
ATOM 836 O O . ILE A 1 103 ? -5.348 3.157 13.984 1.00 97.69 103 ILE A O 1
ATOM 840 N N . LEU A 1 104 ? -3.515 1.936 14.475 1.00 98.19 104 LEU A N 1
ATOM 841 C CA . LEU A 1 104 ? -2.537 2.948 14.054 1.00 98.19 104 LEU A CA 1
ATOM 842 C C . LEU A 1 104 ? -2.794 3.450 12.622 1.00 98.19 104 LEU A C 1
ATOM 844 O O . LEU A 1 104 ? -2.718 4.646 12.343 1.00 98.19 104 LEU A O 1
ATOM 848 N N . TYR A 1 105 ? -3.108 2.546 11.695 1.00 98.50 105 TYR A N 1
ATOM 849 C CA . TYR A 1 105 ? -3.347 2.920 10.302 1.00 98.50 105 TYR A CA 1
ATOM 850 C C . TYR A 1 105 ? -4.728 3.539 10.060 1.00 98.50 105 TYR A C 1
ATOM 852 O O . TYR A 1 105 ? -4.855 4.410 9.199 1.00 98.50 105 TYR A O 1
ATOM 860 N N . TYR A 1 106 ? -5.751 3.185 10.841 1.00 98.31 106 TYR A N 1
ATOM 861 C CA . TYR A 1 106 ? -7.016 3.925 10.819 1.00 98.31 106 TYR A CA 1
ATOM 862 C C . TYR A 1 106 ? -6.869 5.343 11.375 1.00 98.31 106 TYR A C 1
ATOM 864 O O . TYR A 1 106 ? -7.500 6.260 10.850 1.00 98.31 106 TYR A O 1
ATOM 872 N N . GLU A 1 107 ? -6.021 5.551 12.382 1.00 98.12 107 GLU A N 1
ATOM 873 C CA . GLU A 1 107 ? -5.695 6.889 12.888 1.00 98.12 107 GLU A CA 1
ATOM 874 C C . GLU A 1 107 ? -4.996 7.729 11.811 1.00 98.12 107 GLU A C 1
ATOM 876 O O . GLU A 1 107 ? -5.498 8.804 11.477 1.00 98.12 107 GLU A O 1
ATOM 881 N N . LYS A 1 108 ? -3.956 7.191 11.151 1.00 98.06 108 LYS A N 1
ATOM 882 C CA . LYS A 1 108 ? -3.320 7.833 9.979 1.00 98.06 108 LYS A CA 1
ATOM 883 C C . LYS A 1 108 ? -4.329 8.170 8.875 1.00 98.06 108 LYS A C 1
ATOM 885 O O . LYS A 1 108 ? -4.240 9.219 8.234 1.00 98.06 108 LYS A O 1
ATOM 890 N N . ALA A 1 109 ? -5.300 7.288 8.631 1.00 98.31 109 ALA A N 1
ATOM 891 C CA . ALA A 1 109 ? -6.344 7.541 7.646 1.00 98.31 109 ALA A CA 1
ATOM 892 C C . ALA A 1 109 ? -7.234 8.733 8.040 1.00 98.31 109 ALA A C 1
ATOM 894 O O . ALA A 1 109 ? -7.530 9.572 7.192 1.00 98.31 109 ALA A O 1
ATOM 895 N N . ILE A 1 110 ? -7.615 8.842 9.318 1.00 97.81 110 ILE A N 1
ATOM 896 C CA . ILE A 1 110 ? -8.434 9.946 9.850 1.00 97.81 110 ILE A CA 1
ATOM 897 C C . ILE A 1 110 ? -7.681 11.280 9.820 1.00 97.81 110 ILE A C 1
ATOM 899 O O . ILE A 1 110 ? -8.290 12.305 9.510 1.00 97.81 110 ILE A O 1
ATOM 903 N N . GLU A 1 111 ? -6.376 11.272 10.104 1.00 97.56 111 GLU A N 1
ATOM 904 C CA . GLU A 1 111 ? -5.507 12.455 10.003 1.00 97.56 111 GLU A CA 1
ATOM 905 C C . GLU A 1 111 ? -5.479 13.031 8.580 1.00 97.56 111 GLU A C 1
ATOM 907 O O . GLU A 1 111 ? -5.438 14.247 8.401 1.00 97.56 111 GLU A O 1
ATOM 912 N N . ASN A 1 112 ? -5.545 12.164 7.566 1.00 97.44 112 ASN A N 1
ATOM 913 C CA . ASN A 1 112 ? -5.559 12.560 6.160 1.00 97.44 112 ASN A CA 1
ATOM 914 C C . ASN A 1 112 ? -6.963 12.935 5.664 1.00 97.44 112 ASN A C 1
ATOM 916 O O . ASN A 1 112 ? -7.132 13.875 4.886 1.00 97.44 112 ASN A O 1
ATOM 920 N N . ASN A 1 113 ? -7.989 12.210 6.102 1.00 95.94 113 ASN A N 1
ATOM 921 C CA . ASN A 1 113 ? -9.373 12.524 5.787 1.00 95.94 113 ASN A CA 1
ATOM 922 C C . ASN A 1 113 ? -10.287 12.056 6.916 1.00 95.94 113 ASN A C 1
ATOM 924 O O . ASN A 1 113 ? -10.371 10.868 7.227 1.00 95.94 113 ASN A O 1
ATOM 928 N N . ASN A 1 114 ? -11.036 13.001 7.474 1.00 93.31 114 ASN A N 1
ATOM 929 C CA . ASN A 1 114 ? -11.857 12.845 8.666 1.00 93.31 114 ASN A CA 1
ATOM 930 C C . ASN A 1 114 ? -13.150 12.030 8.424 1.00 93.31 114 ASN A C 1
ATOM 932 O O . ASN A 1 114 ? -14.259 12.491 8.707 1.00 93.31 114 ASN A O 1
ATOM 936 N N . SER A 1 115 ? -13.021 10.821 7.878 1.00 93.12 115 SER A N 1
ATOM 937 C CA . SER A 1 115 ? -14.127 9.955 7.475 1.00 93.12 115 SER A CA 1
ATOM 938 C C . SER A 1 115 ? -14.873 9.387 8.6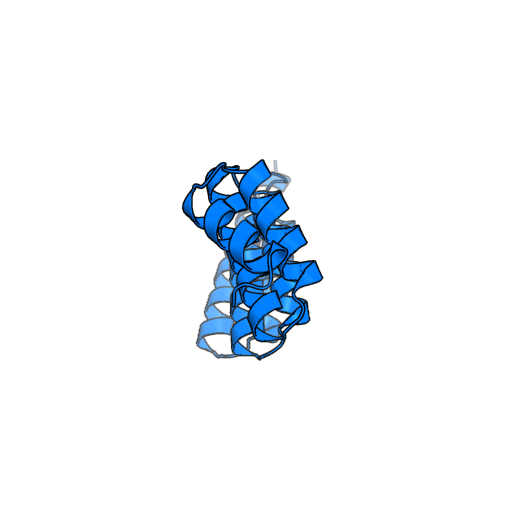81 1.00 93.12 115 SER A C 1
ATOM 940 O O . SER A 1 115 ? -14.307 8.684 9.522 1.00 93.12 115 SER A O 1
ATOM 942 N N . ILE A 1 116 ? -16.184 9.635 8.728 1.00 92.19 116 ILE A N 1
ATOM 943 C CA . ILE A 1 116 ? -17.084 9.120 9.772 1.00 92.19 116 ILE A CA 1
ATOM 944 C C . ILE A 1 116 ? -17.058 7.585 9.811 1.00 92.19 116 ILE A C 1
ATOM 946 O O . ILE A 1 116 ? -17.068 6.996 10.890 1.00 92.19 116 ILE A O 1
ATOM 950 N N . GLY A 1 117 ? -16.980 6.931 8.646 1.00 91.38 117 GLY A N 1
ATOM 951 C CA . GLY A 1 117 ? -16.938 5.470 8.561 1.00 91.38 117 GLY A CA 1
ATOM 952 C C . GLY A 1 117 ? -15.683 4.878 9.205 1.00 91.38 117 GLY A C 1
ATOM 953 O O . GLY A 1 117 ? -15.779 3.905 9.948 1.00 91.38 117 GLY A O 1
ATOM 954 N N . ILE A 1 118 ? -14.520 5.500 8.979 1.00 93.06 118 ILE A N 1
ATOM 955 C CA . ILE A 1 118 ? -13.250 5.051 9.571 1.00 93.06 118 ILE A CA 1
ATOM 956 C C . ILE A 1 118 ? -13.260 5.278 11.085 1.00 93.06 118 ILE A C 1
ATOM 958 O O . ILE A 1 118 ? -12.871 4.388 11.835 1.00 93.06 118 ILE A O 1
ATOM 962 N N . LYS A 1 119 ? -13.783 6.420 11.548 1.00 94.31 119 LYS A N 1
ATOM 963 C CA . LYS A 1 119 ? -13.945 6.702 12.983 1.00 94.31 119 LYS A CA 1
ATOM 964 C C . LYS A 1 119 ? -14.805 5.677 13.697 1.00 94.31 119 LYS A C 1
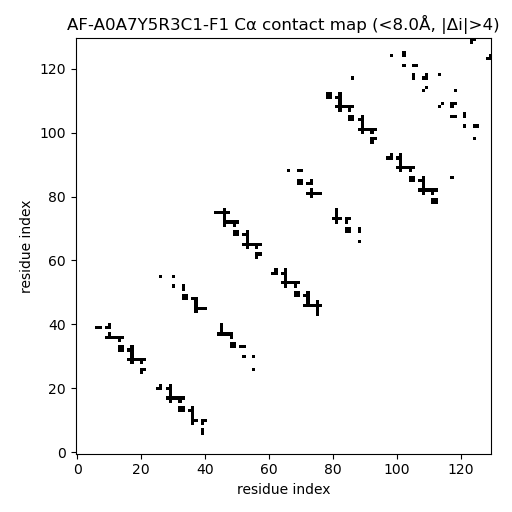ATOM 966 O O . LYS A 1 119 ? -14.412 5.190 14.746 1.00 94.31 119 LYS A O 1
ATOM 971 N N . LYS A 1 120 ? -15.964 5.342 13.127 1.00 93.81 120 LYS A N 1
ATOM 972 C CA . LYS A 1 120 ? -16.856 4.346 13.724 1.00 93.81 120 LYS A CA 1
ATOM 973 C C . LYS A 1 120 ? -16.134 3.007 13.896 1.00 93.81 120 LYS A C 1
ATOM 975 O O . LYS A 1 120 ? -16.155 2.442 14.982 1.00 93.81 120 LYS A O 1
ATOM 980 N N . LYS A 1 121 ? -15.431 2.561 12.851 1.00 92.62 121 LYS A N 1
ATOM 981 C CA . LYS A 1 121 ? -14.639 1.328 12.887 1.00 92.62 121 LYS A CA 1
ATOM 982 C C . LYS A 1 121 ? -13.517 1.388 13.929 1.00 92.62 121 LYS A C 1
ATOM 984 O O . LYS A 1 121 ? -13.288 0.421 14.643 1.00 92.62 121 LYS A O 1
ATOM 989 N N . LEU A 1 122 ? -12.830 2.525 14.040 1.00 94.56 122 LEU A N 1
ATOM 990 C CA . LEU A 1 122 ? -11.791 2.742 15.046 1.00 94.56 122 LEU A CA 1
ATOM 991 C C . LEU A 1 122 ? -12.339 2.638 16.479 1.00 94.56 122 LEU A C 1
ATOM 993 O O . LEU A 1 122 ? -11.705 2.010 17.322 1.00 94.56 122 LEU A O 1
ATOM 997 N N . GLU A 1 123 ? -13.509 3.216 16.752 1.00 94.06 123 GLU A N 1
ATOM 998 C CA . GLU A 1 123 ? -14.168 3.126 18.064 1.00 94.06 123 GLU A CA 1
ATOM 999 C C . GLU A 1 123 ? -14.583 1.688 18.406 1.00 94.06 123 GLU A C 1
ATOM 1001 O O . GLU A 1 123 ? -14.334 1.222 19.519 1.00 94.06 123 GLU A O 1
ATOM 1006 N N . GLU A 1 124 ? -15.153 0.952 17.446 1.00 92.38 124 GLU A N 1
ATOM 1007 C CA . GLU A 1 124 ? -15.502 -0.471 17.607 1.00 92.38 124 GLU A CA 1
ATOM 1008 C C . GLU A 1 124 ? -14.262 -1.304 17.985 1.00 92.38 124 GLU A C 1
ATOM 1010 O O . GLU A 1 124 ? -14.303 -2.101 18.924 1.00 92.38 124 GLU A O 1
ATOM 1015 N N . LEU A 1 125 ? -13.126 -1.050 17.326 1.00 92.31 125 LEU A N 1
ATOM 1016 C CA . LEU A 1 125 ? -11.858 -1.728 17.614 1.00 92.31 125 LEU A CA 1
ATOM 1017 C C . LEU A 1 125 ? -11.286 -1.369 18.987 1.00 92.31 125 LEU A C 1
ATOM 1019 O O . LEU A 1 125 ? -10.802 -2.248 19.696 1.00 92.31 125 LEU A O 1
ATOM 1023 N N . LYS A 1 126 ? -11.346 -0.093 19.382 1.00 90.94 126 LYS A N 1
ATOM 1024 C CA . LYS A 1 126 ? -10.821 0.377 20.676 1.00 90.94 126 LYS A CA 1
ATOM 1025 C C . LYS A 1 126 ? -11.642 -0.110 21.866 1.00 90.94 126 LYS A C 1
ATOM 1027 O O . LYS A 1 126 ? -11.095 -0.315 22.945 1.00 90.94 126 LYS A O 1
ATOM 1032 N N . THR A 1 127 ? -12.945 -0.284 21.677 1.00 89.81 127 THR A N 1
ATOM 1033 C CA . THR A 1 127 ? -13.868 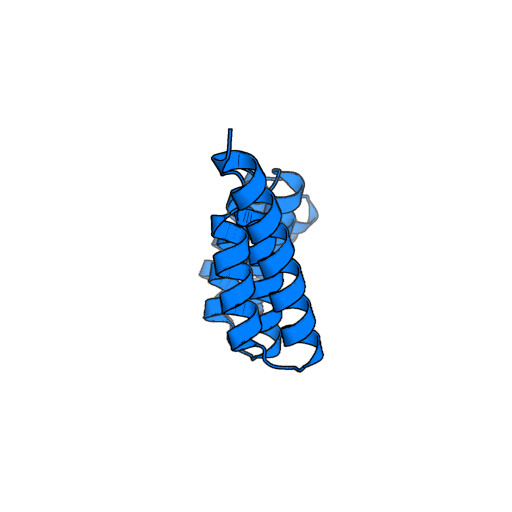-0.749 22.724 1.00 89.81 127 THR A CA 1
ATOM 1034 C C . THR A 1 127 ? -13.950 -2.274 22.817 1.00 89.81 127 THR A C 1
ATOM 1036 O O . THR A 1 127 ? -14.535 -2.786 23.769 1.00 89.81 127 THR A O 1
ATOM 1039 N N . GLY A 1 128 ? -13.348 -3.001 21.867 1.00 79.12 128 GLY A N 1
ATOM 1040 C CA . GLY A 1 128 ? -13.392 -4.463 21.808 1.00 79.12 128 GLY A CA 1
ATOM 1041 C C . GLY A 1 128 ? -14.774 -5.018 21.453 1.00 79.12 128 GLY A C 1
ATOM 1042 O O . GLY A 1 128 ? -15.057 -6.170 21.763 1.00 79.12 128 GLY A O 1
ATOM 1043 N N . LEU A 1 129 ? -15.639 -4.209 20.831 1.00 66.31 129 LEU A N 1
ATOM 1044 C CA . LEU A 1 129 ? -17.031 -4.551 20.502 1.00 66.31 129 LEU A CA 1
ATOM 1045 C C . LEU A 1 129 ? -17.181 -5.333 19.179 1.00 66.31 129 LEU A C 1
ATOM 1047 O O . LEU A 1 129 ? -18.191 -5.179 18.493 1.00 66.31 129 LEU A O 1
ATOM 1051 N N . LEU A 1 130 ? -16.190 -6.149 18.806 1.00 58.34 130 LEU A N 1
ATOM 1052 C CA . LEU A 1 130 ? -16.242 -6.975 17.591 1.00 58.34 130 LEU A CA 1
ATOM 1053 C C . LEU A 1 130 ? -17.039 -8.270 17.783 1.00 58.34 130 LEU A C 1
ATOM 1055 O O . LEU A 1 130 ? -16.830 -8.950 18.813 1.00 58.34 130 LEU A O 1
#